Protein AF-A0A176YFD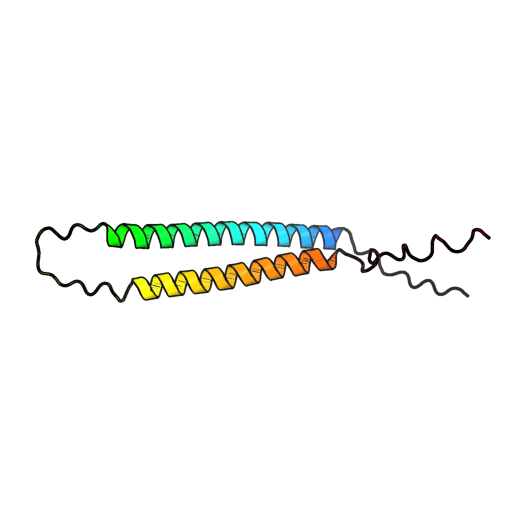8-F1 (afdb_monomer_lite)

Structure (mmCIF, N/CA/C/O backbone):
data_AF-A0A176YFD8-F1
#
_entry.id   AF-A0A176YFD8-F1
#
loop_
_atom_site.group_PDB
_atom_site.id
_atom_site.type_symbol
_atom_site.label_atom_id
_atom_site.label_alt_id
_atom_site.label_comp_id
_atom_site.label_asym_id
_atom_site.label_entity_id
_atom_site.label_seq_id
_atom_site.pdbx_PDB_ins_code
_atom_site.Cartn_x
_atom_site.Cartn_y
_atom_site.Cartn_z
_atom_site.occupancy
_atom_site.B_iso_or_equiv
_atom_site.auth_seq_id
_atom_site.auth_comp_id
_atom_site.auth_asym_id
_atom_site.auth_atom_id
_atom_site.pdbx_PDB_model_num
ATOM 1 N N . MET A 1 1 ? -34.407 -2.563 43.112 1.00 36.44 1 MET A N 1
ATOM 2 C CA . MET A 1 1 ? -32.970 -2.822 42.892 1.00 36.44 1 MET A CA 1
ATOM 3 C C . MET A 1 1 ? -32.706 -2.690 41.404 1.00 36.44 1 MET A C 1
ATOM 5 O O . MET A 1 1 ? -33.189 -3.523 40.654 1.00 36.44 1 MET A O 1
ATOM 9 N N . LEU A 1 2 ? -32.073 -1.596 40.977 1.00 44.41 2 LEU A N 1
ATOM 10 C CA . LEU A 1 2 ? -31.737 -1.346 39.573 1.00 44.41 2 LEU A CA 1
ATOM 11 C C . LEU A 1 2 ? -30.279 -1.760 39.369 1.00 44.41 2 LEU A C 1
ATOM 13 O O . LEU A 1 2 ? -29.381 -1.151 39.943 1.00 44.41 2 LEU A O 1
ATOM 17 N N . ASN A 1 3 ? -30.063 -2.835 38.614 1.00 43.97 3 ASN A N 1
ATOM 18 C CA . ASN A 1 3 ? -28.733 -3.276 38.213 1.00 43.97 3 ASN A CA 1
ATOM 19 C C . ASN A 1 3 ? -28.335 -2.500 36.954 1.00 43.97 3 ASN A C 1
ATOM 21 O O . ASN A 1 3 ? -28.605 -2.936 35.836 1.00 43.97 3 ASN A O 1
ATOM 25 N N . SER A 1 4 ? -27.748 -1.321 37.147 1.00 47.66 4 SER A N 1
ATOM 26 C CA . SER A 1 4 ? -27.148 -0.539 36.070 1.00 47.66 4 SER A CA 1
ATOM 27 C C . SER A 1 4 ? -25.898 -1.275 35.593 1.00 47.66 4 SER A C 1
ATOM 29 O O . SER A 1 4 ? -24.863 -1.241 36.258 1.00 47.66 4 SER A O 1
ATOM 31 N N . ALA A 1 5 ? -25.999 -1.975 34.463 1.00 51.72 5 ALA A N 1
ATOM 32 C CA . ALA A 1 5 ? -24.849 -2.510 33.748 1.00 51.72 5 ALA A CA 1
ATOM 33 C C . ALA A 1 5 ? -24.033 -1.330 33.197 1.00 51.72 5 ALA A C 1
ATOM 35 O O . ALA A 1 5 ? -24.197 -0.910 32.056 1.00 51.72 5 ALA A O 1
ATOM 36 N N . SER A 1 6 ? -23.200 -0.747 34.059 1.00 50.94 6 SER A N 1
ATOM 37 C CA . SER A 1 6 ? -22.186 0.222 33.672 1.00 50.94 6 SER A CA 1
ATOM 38 C C . SER A 1 6 ? -21.168 -0.527 32.826 1.00 50.94 6 SER A C 1
ATOM 40 O O . SER A 1 6 ? -20.335 -1.262 33.358 1.00 50.94 6 SER A O 1
ATOM 42 N N . ALA A 1 7 ? -21.243 -0.365 31.507 1.00 61.41 7 ALA A N 1
ATOM 43 C CA . ALA A 1 7 ? -20.095 -0.647 30.664 1.00 61.41 7 ALA A CA 1
ATOM 44 C C . ALA A 1 7 ? -18.898 0.148 31.229 1.00 61.41 7 ALA A C 1
ATOM 46 O O . ALA A 1 7 ? -19.080 1.299 31.652 1.00 61.41 7 ALA A O 1
ATOM 47 N N . PRO A 1 8 ? -17.704 -0.458 31.335 1.00 58.62 8 PRO A N 1
ATOM 48 C CA . PRO A 1 8 ? -16.538 0.257 31.823 1.00 58.62 8 PRO A CA 1
ATOM 49 C C . PRO A 1 8 ? -16.268 1.455 30.900 1.00 58.62 8 PRO A C 1
ATOM 51 O O . PRO A 1 8 ? -16.472 1.340 29.688 1.00 58.62 8 PRO A O 1
ATOM 54 N N . PRO A 1 9 ? -15.829 2.607 31.438 1.00 57.59 9 PRO A N 1
ATOM 55 C CA . PRO A 1 9 ? -15.404 3.714 30.600 1.00 57.59 9 PRO A CA 1
ATOM 56 C C . PRO A 1 9 ? -14.236 3.213 29.752 1.00 57.59 9 PRO A C 1
ATOM 58 O O . PRO A 1 9 ? -13.176 2.905 30.295 1.00 57.59 9 PRO A O 1
ATOM 61 N N . VAL A 1 10 ? -14.449 3.092 28.438 1.00 60.25 10 VAL A N 1
ATOM 62 C CA . VAL A 1 10 ? -13.368 2.862 27.474 1.00 60.25 10 VAL A CA 1
ATOM 63 C C . VAL A 1 10 ? -12.316 3.916 27.775 1.00 60.25 10 VAL A C 1
ATOM 65 O O . VAL A 1 10 ? -12.595 5.118 27.739 1.00 60.25 10 VAL A O 1
ATOM 68 N N . THR A 1 11 ? -11.151 3.465 28.223 1.00 60.59 11 THR A N 1
ATOM 69 C CA . THR A 1 11 ? -10.179 4.375 28.817 1.00 60.59 11 THR A CA 1
ATOM 70 C C . THR A 1 11 ? -9.642 5.269 27.705 1.00 60.59 11 THR A C 1
ATOM 72 O O . THR A 1 11 ? -9.316 4.793 26.621 1.00 60.59 11 THR A O 1
ATOM 75 N N . MET A 1 12 ? -9.561 6.582 27.937 1.00 61.25 12 MET A N 1
ATOM 76 C CA . MET A 1 12 ? -9.023 7.555 26.966 1.00 61.25 12 MET A CA 1
ATOM 77 C C . MET A 1 12 ? -7.678 7.085 26.368 1.00 61.25 12 MET A C 1
ATOM 79 O O . MET A 1 12 ? -7.444 7.218 25.171 1.00 61.25 12 MET A O 1
ATOM 83 N N . SER A 1 13 ? -6.875 6.386 27.178 1.00 72.12 13 SER A N 1
ATOM 84 C CA . SER A 1 13 ? -5.616 5.743 26.786 1.00 72.12 13 SER A CA 1
ATOM 85 C C . SER A 1 13 ? -5.742 4.696 25.665 1.00 72.12 13 SER A C 1
ATOM 87 O O . SER A 1 13 ? -4.812 4.545 24.873 1.00 72.12 13 SER A O 1
ATOM 89 N N . GLU A 1 14 ? -6.849 3.956 25.569 1.00 66.88 14 GLU A N 1
ATOM 90 C CA . GLU A 1 14 ? -7.100 2.989 24.487 1.00 66.88 14 GLU A CA 1
ATOM 91 C C . GLU A 1 14 ? -7.491 3.688 23.181 1.00 66.88 14 GLU A C 1
ATOM 93 O O . GLU A 1 14 ? -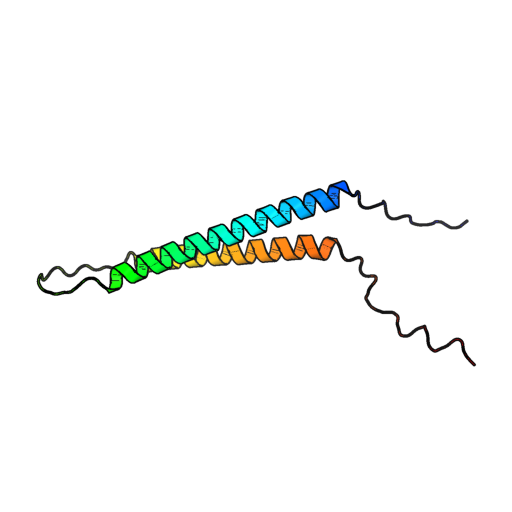7.161 3.209 22.096 1.00 66.88 14 GLU A O 1
ATOM 98 N N . ILE A 1 15 ? -8.181 4.830 23.267 1.00 73.88 15 ILE A N 1
ATOM 99 C CA . ILE A 1 15 ? -8.501 5.668 22.103 1.00 73.88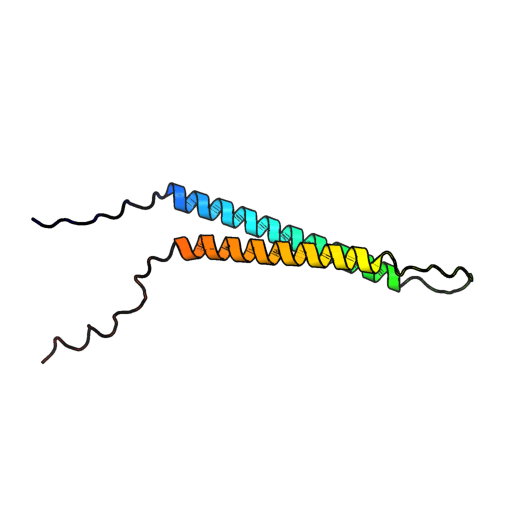 15 ILE A CA 1
ATOM 100 C C . ILE A 1 15 ? -7.210 6.267 21.541 1.00 73.88 15 ILE A C 1
ATOM 10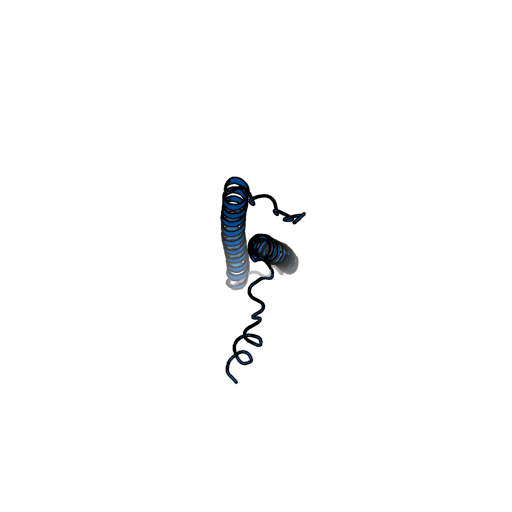2 O O . ILE A 1 15 ? -6.959 6.141 20.342 1.00 73.88 15 ILE A O 1
ATOM 106 N N . ASP A 1 16 ? -6.360 6.819 22.406 1.00 80.69 16 ASP A N 1
ATOM 107 C CA . ASP A 1 16 ? -5.065 7.383 22.018 1.00 80.69 16 ASP A CA 1
ATOM 108 C C . ASP A 1 16 ? -4.150 6.311 21.401 1.00 80.69 16 ASP A C 1
ATOM 110 O O . ASP A 1 16 ? -3.530 6.535 20.361 1.00 80.69 16 ASP A O 1
ATOM 114 N N . SER A 1 17 ? -4.142 5.099 21.969 1.00 84.94 17 SER A N 1
ATOM 115 C CA . SER A 1 17 ? -3.381 3.964 21.427 1.00 84.94 17 SER A CA 1
ATOM 116 C C . SER A 1 17 ? -3.870 3.548 20.035 1.00 84.94 17 SER A C 1
ATOM 118 O O . SER A 1 17 ? -3.062 3.357 19.126 1.00 84.94 17 SER A O 1
ATOM 120 N N . ARG A 1 18 ? -5.192 3.451 19.826 1.00 85.75 18 ARG A N 1
ATOM 121 C CA . ARG A 1 18 ? -5.769 3.136 18.507 1.00 85.75 18 ARG A CA 1
ATOM 122 C C . ARG A 1 18 ? -5.462 4.211 17.473 1.00 85.75 18 ARG A C 1
ATOM 124 O O . ARG A 1 18 ? -5.166 3.876 16.329 1.00 85.75 18 ARG A O 1
ATOM 131 N N . GLN A 1 19 ? -5.513 5.485 17.858 1.00 87.69 19 GLN A N 1
ATOM 132 C CA . GLN A 1 19 ? -5.171 6.591 16.964 1.00 87.69 19 GLN A CA 1
ATOM 133 C C . GLN A 1 19 ? -3.696 6.565 16.562 1.00 87.69 19 GLN A C 1
ATOM 135 O O . GLN A 1 19 ? -3.386 6.785 15.392 1.00 87.69 19 GLN A O 1
ATOM 140 N N . LEU A 1 20 ? -2.803 6.243 17.500 1.00 90.88 20 LEU A N 1
ATOM 141 C CA . LEU A 1 20 ? -1.367 6.149 17.249 1.00 90.88 20 LEU A CA 1
ATOM 142 C C . LEU A 1 20 ? -1.039 4.989 16.298 1.00 90.88 20 LEU A C 1
ATOM 144 O O . LEU A 1 20 ? -0.325 5.186 15.316 1.00 90.88 20 LEU A O 1
ATOM 148 N N . ILE A 1 21 ? -1.656 3.821 16.508 1.00 90.81 21 ILE A N 1
ATOM 149 C CA . ILE A 1 21 ? -1.565 2.683 15.579 1.00 90.81 21 ILE A CA 1
ATOM 150 C C . ILE A 1 21 ? -2.129 3.072 14.206 1.00 90.81 21 ILE A C 1
ATOM 152 O O . ILE A 1 21 ? -1.501 2.824 13.183 1.00 90.81 21 ILE A O 1
ATOM 156 N N . ALA A 1 22 ? -3.282 3.742 14.150 1.00 91.38 22 ALA A N 1
ATOM 157 C CA . ALA A 1 22 ? -3.868 4.169 12.884 1.00 91.38 22 ALA A CA 1
ATOM 158 C C . ALA A 1 22 ? -2.996 5.201 12.139 1.00 91.38 22 ALA A C 1
ATOM 160 O O . ALA A 1 22 ? -2.995 5.240 10.909 1.00 91.38 22 ALA A O 1
ATOM 161 N N . ALA A 1 23 ? -2.269 6.068 12.844 1.00 92.25 23 ALA A N 1
ATOM 162 C CA . ALA A 1 23 ? -1.319 6.996 12.229 1.00 92.25 23 ALA A CA 1
ATOM 163 C C . ALA A 1 23 ? -0.105 6.260 11.632 1.00 92.25 23 ALA A C 1
ATOM 165 O O . ALA A 1 23 ? 0.325 6.579 10.519 1.00 92.25 23 ALA A O 1
ATOM 166 N N . ASP A 1 24 ? 0.400 5.241 12.330 1.00 94.31 24 ASP A N 1
ATOM 167 C CA . ASP A 1 24 ? 1.487 4.389 11.844 1.00 94.31 24 ASP A CA 1
ATOM 168 C C . ASP A 1 24 ? 1.076 3.595 10.591 1.00 94.31 24 ASP A C 1
ATOM 170 O O . ASP A 1 24 ? 1.746 3.664 9.560 1.00 94.31 24 ASP A O 1
ATOM 174 N N . LEU A 1 25 ? -0.100 2.955 10.610 1.00 94.06 25 LEU A N 1
ATOM 175 C CA . LEU A 1 25 ? -0.624 2.212 9.455 1.00 94.06 25 LEU A CA 1
ATOM 176 C C . LEU A 1 25 ? -0.798 3.105 8.214 1.00 94.06 25 LEU A C 1
ATOM 178 O O . LEU A 1 25 ? -0.440 2.697 7.109 1.00 94.06 25 LEU A O 1
ATOM 182 N N . ARG A 1 26 ? -1.270 4.351 8.380 1.00 93.81 26 ARG A N 1
ATOM 183 C CA . ARG A 1 26 ? -1.347 5.327 7.273 1.00 93.81 26 ARG A CA 1
ATOM 184 C C . ARG A 1 26 ? 0.031 5.688 6.719 1.00 93.81 26 ARG A C 1
ATOM 186 O O . ARG A 1 26 ? 0.189 5.811 5.506 1.00 93.81 26 ARG A O 1
ATOM 193 N N . SER A 1 27 ? 1.030 5.826 7.591 1.00 95.81 27 SER A N 1
ATOM 194 C CA . SER A 1 27 ? 2.415 6.088 7.181 1.00 95.81 27 SER A CA 1
ATOM 195 C C . SER A 1 27 ? 2.993 4.914 6.384 1.00 95.81 27 SER A C 1
ATOM 197 O O . SER A 1 27 ? 3.672 5.117 5.374 1.00 95.81 27 SER A O 1
ATOM 199 N N . LEU A 1 28 ? 2.679 3.679 6.785 1.00 94.75 28 LEU A N 1
ATOM 200 C CA . LEU A 1 28 ? 3.093 2.477 6.068 1.00 94.75 28 LEU A CA 1
ATOM 201 C C . LEU A 1 28 ? 2.427 2.362 4.688 1.00 94.75 28 LEU A C 1
ATOM 203 O O . LEU A 1 28 ? 3.116 2.045 3.719 1.00 94.75 28 LEU A O 1
ATOM 207 N N . ILE A 1 29 ? 1.134 2.687 4.572 1.00 94.38 29 ILE A N 1
ATOM 208 C CA . ILE A 1 29 ? 0.425 2.749 3.281 1.00 94.38 29 ILE A CA 1
ATOM 209 C C . ILE A 1 29 ? 1.109 3.745 2.337 1.00 94.38 29 ILE A C 1
ATOM 211 O O . ILE A 1 29 ? 1.448 3.382 1.212 1.00 94.38 29 ILE A O 1
ATOM 215 N N . ALA A 1 30 ? 1.402 4.964 2.803 1.00 94.81 30 ALA A N 1
ATOM 216 C CA . ALA A 1 30 ? 2.078 5.975 1.986 1.00 94.81 30 ALA A CA 1
ATOM 217 C C . ALA A 1 30 ? 3.456 5.501 1.486 1.00 94.81 30 ALA A C 1
ATOM 219 O O . ALA A 1 30 ? 3.856 5.771 0.349 1.00 94.81 30 ALA A O 1
ATOM 220 N N . ARG A 1 31 ? 4.186 4.749 2.320 1.00 95.12 31 ARG A N 1
ATOM 221 C CA . ARG A 1 31 ? 5.471 4.154 1.942 1.00 95.12 31 ARG A CA 1
ATOM 222 C C . ARG A 1 31 ? 5.313 3.032 0.914 1.00 95.12 31 ARG A C 1
ATOM 224 O O . ARG A 1 31 ? 6.106 2.976 -0.020 1.00 95.12 31 ARG A O 1
ATOM 231 N N . ILE A 1 32 ? 4.295 2.180 1.049 1.00 93.62 32 ILE A N 1
ATOM 232 C CA . ILE A 1 32 ? 3.962 1.145 0.057 1.00 93.62 32 ILE A CA 1
ATOM 233 C C . ILE A 1 32 ? 3.627 1.785 -1.294 1.00 93.62 32 ILE A C 1
ATOM 235 O O . ILE A 1 32 ? 4.159 1.357 -2.314 1.00 93.62 32 ILE A O 1
ATOM 239 N N . GLU A 1 33 ? 2.825 2.850 -1.308 1.00 93.19 33 GLU A N 1
ATOM 240 C CA . GLU A 1 33 ? 2.508 3.601 -2.529 1.00 93.19 33 GLU A CA 1
ATOM 241 C C . GLU A 1 33 ? 3.754 4.210 -3.178 1.00 93.19 33 GLU A C 1
ATOM 243 O O . GLU A 1 33 ? 3.891 4.193 -4.401 1.00 93.19 33 GLU A O 1
ATOM 248 N N . SER A 1 34 ? 4.704 4.698 -2.377 1.00 93.75 34 SER A N 1
ATOM 249 C CA . SER A 1 34 ? 5.992 5.153 -2.902 1.00 93.75 34 SER A CA 1
ATOM 250 C C . SER A 1 34 ? 6.804 4.018 -3.527 1.00 93.75 34 SER A C 1
ATOM 252 O O . SER A 1 34 ? 7.392 4.222 -4.584 1.00 93.75 34 SER A O 1
ATOM 254 N N . SER A 1 35 ? 6.838 2.836 -2.906 1.00 91.19 35 SER A N 1
ATOM 255 C CA . SER A 1 35 ? 7.527 1.667 -3.464 1.00 91.19 35 SER A CA 1
ATOM 256 C C . SER A 1 35 ? 6.895 1.194 -4.772 1.00 91.19 35 SER A C 1
ATOM 258 O O . SER A 1 35 ? 7.626 0.859 -5.697 1.00 91.19 35 SER A O 1
ATOM 260 N N . MET A 1 36 ? 5.561 1.212 -4.881 1.00 90.69 36 MET A N 1
ATOM 261 C CA . MET A 1 36 ? 4.865 0.875 -6.131 1.00 90.69 36 MET A CA 1
ATOM 262 C C . MET A 1 36 ? 5.247 1.839 -7.258 1.00 90.69 36 MET A C 1
ATOM 264 O O . MET A 1 36 ? 5.628 1.384 -8.326 1.00 90.69 36 MET A O 1
ATOM 268 N N . ARG A 1 37 ? 5.293 3.154 -6.994 1.00 91.12 37 ARG A N 1
ATOM 269 C CA . ARG A 1 37 ? 5.753 4.137 -7.994 1.00 91.12 37 ARG A CA 1
ATOM 270 C C . ARG A 1 37 ? 7.195 3.913 -8.451 1.00 91.12 37 ARG A C 1
ATOM 272 O O . ARG A 1 37 ? 7.506 4.159 -9.609 1.00 91.12 37 ARG A O 1
ATOM 279 N N . LEU A 1 38 ? 8.081 3.472 -7.554 1.00 90.00 38 LEU A N 1
ATOM 280 C CA . LEU A 1 38 ? 9.462 3.132 -7.919 1.00 90.00 38 LEU A CA 1
ATOM 281 C C . LEU A 1 38 ? 9.525 1.885 -8.807 1.00 90.00 38 LEU A C 1
ATOM 283 O O . LEU A 1 38 ? 10.353 1.834 -9.710 1.00 90.00 38 LEU A O 1
ATOM 287 N N . ILE A 1 39 ? 8.657 0.901 -8.560 1.00 87.25 39 ILE A N 1
ATOM 288 C CA . ILE A 1 39 ? 8.521 -0.279 -9.419 1.00 87.25 39 ILE A CA 1
ATOM 289 C C . ILE A 1 39 ? 7.981 0.128 -10.794 1.00 87.25 39 ILE A C 1
ATOM 291 O O . ILE A 1 39 ? 8.554 -0.271 -11.801 1.00 87.25 39 ILE A O 1
ATOM 295 N N . ASP A 1 40 ? 6.944 0.965 -10.842 1.00 85.81 40 ASP A N 1
ATOM 296 C CA . ASP A 1 40 ? 6.364 1.460 -12.096 1.00 85.81 40 ASP A CA 1
ATOM 297 C C . ASP A 1 40 ? 7.388 2.244 -12.927 1.00 85.81 40 ASP A C 1
ATOM 299 O O . ASP A 1 40 ? 7.498 2.031 -14.132 1.00 85.81 40 ASP A O 1
ATOM 303 N N . ALA A 1 41 ? 8.188 3.101 -12.283 1.00 84.56 41 ALA A N 1
ATOM 304 C CA . ALA A 1 41 ? 9.273 3.820 -12.945 1.00 84.56 41 ALA A CA 1
ATOM 305 C C . ALA A 1 41 ? 10.356 2.865 -13.471 1.00 84.56 41 ALA A C 1
ATOM 307 O O . ALA A 1 41 ? 10.786 3.008 -14.608 1.00 84.56 41 ALA A O 1
ATOM 308 N N . ALA A 1 42 ? 10.761 1.863 -12.682 1.00 82.50 42 ALA A N 1
ATOM 309 C CA . ALA A 1 42 ? 11.746 0.875 -13.121 1.00 82.50 42 ALA A CA 1
ATOM 310 C C . ALA A 1 42 ? 11.266 0.074 -14.344 1.00 82.50 42 ALA A C 1
ATOM 312 O O . ALA A 1 42 ? 12.059 -0.181 -15.240 1.00 82.50 42 ALA A O 1
ATOM 313 N N . MET A 1 43 ? 9.975 -0.271 -14.412 1.00 77.38 43 MET A N 1
ATOM 314 C CA . MET A 1 43 ? 9.396 -0.949 -15.578 1.00 77.38 43 MET A CA 1
ATOM 315 C C . MET A 1 43 ? 9.310 -0.042 -16.816 1.00 77.38 43 MET A C 1
ATOM 317 O O . MET A 1 43 ? 9.432 -0.535 -17.930 1.00 77.38 43 MET A O 1
ATOM 321 N N . ALA A 1 44 ? 9.096 1.267 -16.642 1.00 75.69 44 ALA A N 1
ATOM 322 C CA . ALA A 1 44 ? 9.009 2.215 -17.756 1.00 75.69 44 ALA A CA 1
ATOM 323 C C . ALA A 1 44 ? 10.376 2.507 -18.405 1.00 75.69 44 ALA A C 1
ATOM 325 O O . ALA A 1 44 ? 10.457 2.651 -19.620 1.00 75.69 44 ALA A O 1
ATOM 326 N N . GLU A 1 45 ? 11.451 2.556 -17.613 1.00 66.62 45 GLU A N 1
ATOM 327 C CA . GLU A 1 45 ? 12.824 2.751 -18.114 1.00 66.62 45 GLU A CA 1
ATOM 328 C C . GLU A 1 45 ? 13.343 1.535 -18.910 1.00 66.62 45 GLU A C 1
ATOM 330 O O . GLU A 1 45 ? 14.242 1.673 -19.735 1.00 66.62 45 GLU A O 1
ATOM 335 N N . GLU A 1 46 ? 12.782 0.339 -18.688 1.00 60.72 46 GLU A N 1
ATOM 336 C CA . GLU A 1 46 ? 13.126 -0.875 -19.446 1.00 60.72 46 GLU A CA 1
ATOM 337 C C . GLU A 1 46 ? 12.503 -0.900 -20.862 1.00 60.72 46 GLU A C 1
ATOM 339 O O . GLU A 1 46 ? 13.010 -1.612 -21.727 1.00 60.72 46 GLU A O 1
ATOM 344 N N . ASP A 1 47 ? 11.451 -0.111 -21.123 1.00 58.56 47 ASP A N 1
ATOM 345 C CA . ASP A 1 47 ? 10.734 -0.053 -22.415 1.00 58.56 47 ASP A CA 1
ATOM 346 C C . ASP A 1 47 ? 11.335 0.984 -23.395 1.00 58.56 47 ASP A C 1
ATOM 348 O O . ASP A 1 47 ? 11.228 0.828 -24.610 1.00 58.56 47 ASP A O 1
ATOM 352 N N . ASP A 1 48 ? 12.031 2.015 -22.890 1.00 57.06 48 ASP A N 1
ATOM 353 C CA .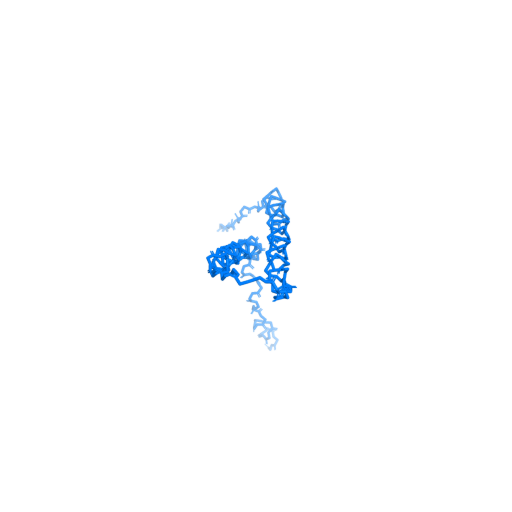 ASP A 1 48 ? 12.624 3.112 -23.693 1.00 57.06 48 ASP A CA 1
ATOM 354 C C . ASP A 1 48 ? 14.054 2.809 -24.207 1.00 57.06 48 ASP A C 1
ATOM 356 O O . ASP A 1 48 ? 14.732 3.657 -24.792 1.00 57.06 48 ASP A O 1
ATOM 360 N N . GLY A 1 49 ? 14.544 1.581 -24.003 1.00 57.25 49 GLY A N 1
ATOM 361 C CA . GLY A 1 49 ? 15.846 1.126 -24.493 1.00 57.25 49 GLY A CA 1
ATOM 362 C C . GLY A 1 49 ? 15.892 1.004 -26.022 1.00 57.25 49 GLY A C 1
ATOM 363 O O . GLY A 1 49 ? 15.475 -0.004 -26.586 1.00 57.25 49 GLY A O 1
ATOM 364 N N . ASP A 1 50 ? 16.435 2.024 -26.690 1.00 53.41 50 ASP A N 1
ATOM 365 C CA . ASP A 1 50 ? 16.673 2.103 -28.140 1.00 53.41 50 ASP A CA 1
ATOM 366 C C . ASP A 1 50 ? 17.245 0.795 -28.759 1.00 53.41 50 ASP A C 1
ATOM 368 O O . ASP A 1 50 ? 18.362 0.389 -28.422 1.00 53.41 50 ASP A O 1
ATOM 372 N N . PRO A 1 51 ? 16.550 0.141 -29.716 1.00 55.75 51 PRO A N 1
ATOM 373 C CA . PRO A 1 51 ? 17.039 -1.051 -30.414 1.00 55.75 51 PRO A CA 1
ATOM 374 C C . PRO A 1 51 ? 17.992 -0.733 -31.586 1.00 55.75 51 PRO A C 1
ATOM 376 O O . PRO A 1 51 ? 18.147 -1.546 -32.506 1.00 55.75 51 PRO A O 1
ATOM 379 N N . ALA A 1 52 ? 18.639 0.435 -31.612 1.00 51.84 52 ALA A N 1
ATOM 380 C CA . ALA A 1 52 ? 19.567 0.806 -32.676 1.00 51.84 52 ALA A CA 1
ATOM 381 C C . ALA A 1 52 ? 20.943 0.128 -32.524 1.00 51.84 52 ALA A C 1
ATOM 383 O O . ALA A 1 52 ? 21.958 0.748 -32.218 1.00 51.84 52 ALA A O 1
ATOM 384 N N . GLY A 1 53 ? 20.991 -1.161 -32.864 1.00 53.38 53 GLY A N 1
ATOM 385 C CA . GLY A 1 53 ? 22.201 -1.762 -33.422 1.00 53.38 53 GLY A CA 1
ATOM 386 C C . GLY A 1 53 ? 23.031 -2.625 -32.482 1.00 53.38 53 GLY A C 1
ATOM 387 O O . GLY A 1 53 ? 24.212 -2.368 -32.292 1.00 53.38 53 GLY A O 1
ATOM 388 N N . SER A 1 54 ? 22.477 -3.735 -32.007 1.00 48.88 54 SER A N 1
ATOM 389 C CA . SER A 1 54 ? 23.246 -4.976 -31.871 1.00 48.88 54 SER A CA 1
ATOM 390 C C . SER A 1 54 ? 22.280 -6.139 -31.712 1.00 48.88 54 SER A C 1
ATOM 392 O O . SER A 1 54 ? 21.348 -6.074 -30.919 1.00 48.88 54 SER A O 1
ATOM 394 N N . ALA A 1 55 ? 22.485 -7.196 -32.491 1.00 51.97 55 ALA A N 1
ATOM 395 C CA . ALA A 1 55 ? 21.717 -8.430 -32.431 1.00 51.97 55 ALA A CA 1
ATOM 396 C C . ALA A 1 55 ? 22.079 -9.237 -31.173 1.00 51.97 55 ALA A C 1
ATOM 398 O O . ALA A 1 55 ? 22.695 -10.296 -31.274 1.00 51.97 55 ALA A O 1
ATOM 399 N N . ASP A 1 56 ? 21.704 -8.730 -30.001 1.00 51.84 56 ASP A N 1
ATOM 400 C CA . ASP A 1 56 ? 21.679 -9.506 -28.768 1.00 51.84 56 ASP A CA 1
ATOM 401 C C . ASP A 1 56 ? 20.225 -9.597 -28.311 1.00 51.84 56 ASP A C 1
ATOM 403 O O . ASP A 1 56 ? 19.612 -8.623 -27.876 1.00 51.84 56 ASP A O 1
ATOM 407 N N . VAL A 1 57 ? 19.630 -10.768 -28.531 1.00 52.28 57 VAL A N 1
ATOM 408 C CA . VAL A 1 57 ? 18.270 -11.079 -28.094 1.00 52.28 57 VAL A CA 1
ATOM 409 C C . VAL A 1 57 ? 18.312 -11.190 -26.573 1.00 52.28 57 VAL A C 1
ATOM 411 O O . VAL A 1 57 ? 18.522 -12.270 -26.025 1.00 52.28 57 VAL A O 1
ATOM 414 N N . PHE A 1 58 ? 18.137 -10.067 -25.879 1.00 52.72 58 PHE A N 1
ATOM 415 C CA . PHE A 1 58 ? 17.878 -10.082 -24.447 1.00 52.72 58 PHE A CA 1
ATOM 416 C C . PHE A 1 58 ? 16.457 -10.598 -24.231 1.00 52.72 58 PHE A C 1
ATOM 418 O O . PHE A 1 58 ? 15.474 -9.893 -24.450 1.00 52.72 58 PHE A O 1
ATOM 425 N N . VAL A 1 59 ? 16.342 -11.856 -23.807 1.00 56.03 59 VAL A N 1
ATOM 426 C CA . VAL A 1 59 ? 15.106 -12.390 -23.228 1.00 56.03 59 VAL A CA 1
ATOM 427 C C . VAL A 1 59 ? 14.916 -11.695 -21.873 1.00 56.03 59 VAL A C 1
ATOM 429 O O . VAL A 1 59 ? 15.374 -12.174 -20.843 1.00 56.03 59 VAL A O 1
ATOM 432 N N . LEU A 1 60 ? 14.305 -10.509 -21.896 1.00 55.53 60 LEU A N 1
ATOM 433 C CA . LEU A 1 60 ? 13.975 -9.671 -20.732 1.00 55.53 60 LEU A CA 1
ATOM 434 C C . LEU A 1 60 ? 12.696 -10.127 -20.000 1.00 55.53 60 LEU A C 1
ATOM 436 O O . LEU A 1 60 ? 12.259 -9.480 -19.053 1.00 55.53 60 LEU A O 1
ATOM 440 N N . ASP A 1 61 ? 12.108 -11.259 -20.397 1.00 54.69 61 ASP A N 1
ATOM 441 C CA . ASP A 1 61 ? 10.809 -11.726 -19.890 1.00 54.69 61 ASP A CA 1
ATOM 442 C C . ASP A 1 61 ? 10.862 -12.226 -18.430 1.00 54.69 61 ASP A C 1
ATOM 444 O O . ASP A 1 61 ? 9.829 -12.452 -17.813 1.00 54.69 61 ASP A O 1
ATOM 448 N N . ASP A 1 62 ? 12.050 -12.368 -17.830 1.00 57.69 62 ASP A N 1
ATOM 449 C CA . ASP A 1 62 ? 12.212 -12.868 -16.454 1.00 57.69 62 ASP A CA 1
ATOM 450 C C . ASP A 1 62 ? 12.092 -11.766 -15.376 1.00 57.69 62 ASP A C 1
ATOM 452 O O . ASP A 1 62 ? 11.907 -12.059 -14.188 1.00 57.69 62 ASP A O 1
ATOM 456 N N . ILE A 1 63 ? 12.189 -10.484 -15.754 1.00 61.56 63 ILE A N 1
ATOM 457 C CA . ILE A 1 63 ? 12.213 -9.352 -14.810 1.00 61.56 63 ILE A CA 1
ATOM 458 C C . ILE A 1 63 ? 10.814 -8.755 -14.591 1.00 61.56 63 ILE A C 1
ATOM 460 O O . ILE A 1 63 ? 10.431 -8.498 -13.441 1.00 61.56 63 ILE A O 1
ATOM 464 N N . THR A 1 64 ? 10.005 -8.638 -15.646 1.00 65.38 64 THR A N 1
ATOM 465 C CA . THR A 1 64 ? 8.609 -8.173 -15.576 1.00 65.38 64 THR A CA 1
ATOM 466 C C . THR A 1 64 ? 7.733 -9.029 -14.640 1.00 65.38 64 THR A C 1
ATOM 468 O O . THR A 1 64 ? 7.026 -8.454 -13.807 1.00 65.38 64 THR A O 1
ATOM 471 N N . PRO A 1 65 ? 7.811 -10.379 -14.630 1.00 75.00 65 PRO A N 1
ATOM 472 C CA . PRO A 1 65 ? 7.074 -11.214 -13.677 1.00 75.00 65 PRO A CA 1
ATOM 473 C C . PRO A 1 65 ? 7.478 -10.968 -12.221 1.00 75.00 65 PRO A C 1
ATOM 475 O O . PRO A 1 65 ? 6.652 -11.091 -11.312 1.00 75.00 65 PRO A O 1
ATOM 478 N N . ARG A 1 66 ? 8.738 -10.593 -11.970 1.00 79.06 66 ARG A N 1
ATOM 479 C CA . ARG A 1 66 ? 9.242 -10.313 -10.621 1.00 79.06 66 ARG A CA 1
ATOM 480 C C . ARG A 1 66 ? 8.706 -8.986 -10.090 1.00 79.06 66 ARG A C 1
ATOM 482 O O . ARG A 1 66 ? 8.260 -8.941 -8.943 1.00 79.06 66 ARG A O 1
ATOM 489 N N . TYR A 1 67 ? 8.696 -7.939 -10.914 1.00 80.56 67 TYR A N 1
ATOM 490 C CA . TYR A 1 67 ? 8.070 -6.662 -10.562 1.00 80.56 67 TYR A CA 1
ATOM 491 C C . TYR A 1 67 ? 6.550 -6.792 -10.424 1.00 80.56 67 TYR A C 1
ATOM 493 O O . TYR A 1 67 ? 5.992 -6.294 -9.449 1.00 80.56 67 TYR A O 1
ATOM 501 N N . ALA A 1 68 ? 5.892 -7.570 -11.289 1.00 82.62 68 ALA A N 1
ATOM 502 C CA . ALA A 1 68 ? 4.471 -7.890 -11.154 1.00 82.62 68 ALA A CA 1
ATOM 503 C C . ALA A 1 68 ? 4.164 -8.632 -9.840 1.00 82.62 68 ALA A C 1
ATOM 505 O O . ALA A 1 68 ? 3.212 -8.290 -9.138 1.00 82.62 68 ALA A O 1
ATOM 506 N N . THR A 1 69 ? 5.001 -9.603 -9.460 1.00 86.69 69 THR A N 1
ATOM 507 C CA . THR A 1 69 ? 4.874 -10.328 -8.184 1.00 86.69 69 THR A CA 1
ATOM 508 C C . THR A 1 69 ? 5.069 -9.395 -6.988 1.00 86.69 69 THR A C 1
ATOM 510 O O . THR A 1 69 ? 4.296 -9.447 -6.030 1.00 86.69 69 THR A O 1
ATOM 513 N N . ALA A 1 70 ? 6.067 -8.507 -7.042 1.00 88.00 70 ALA A N 1
ATOM 514 C CA . ALA A 1 70 ? 6.301 -7.508 -6.003 1.00 88.00 70 ALA A CA 1
ATOM 515 C C . ALA A 1 70 ? 5.114 -6.538 -5.874 1.00 88.00 70 ALA A C 1
ATOM 517 O O . ALA A 1 70 ? 4.626 -6.318 -4.766 1.00 88.00 70 ALA A O 1
ATOM 518 N N . SER A 1 71 ? 4.587 -6.026 -6.989 1.00 87.25 71 SER A N 1
ATOM 519 C CA . SER A 1 71 ? 3.403 -5.160 -7.009 1.00 87.25 71 SER A CA 1
ATOM 520 C C . SER A 1 71 ? 2.148 -5.872 -6.500 1.00 87.25 71 SER A C 1
ATOM 522 O O . SER A 1 71 ? 1.365 -5.277 -5.760 1.00 87.25 71 SER A O 1
ATOM 524 N N . ALA A 1 72 ? 1.956 -7.155 -6.817 1.00 89.88 72 ALA A N 1
ATOM 525 C CA . ALA A 1 72 ? 0.851 -7.948 -6.279 1.00 89.88 72 ALA A CA 1
ATOM 526 C C . ALA A 1 72 ? 0.955 -8.111 -4.752 1.00 89.88 72 ALA A C 1
ATOM 528 O O . ALA A 1 72 ? -0.029 -7.902 -4.040 1.00 89.88 72 ALA A O 1
ATOM 529 N N . ALA A 1 73 ? 2.150 -8.413 -4.234 1.00 92.38 73 ALA A N 1
ATOM 530 C CA . ALA A 1 73 ? 2.391 -8.518 -2.796 1.00 92.38 73 ALA A CA 1
ATOM 531 C C . ALA A 1 73 ? 2.174 -7.177 -2.074 1.00 92.38 73 ALA A C 1
ATOM 533 O O . ALA A 1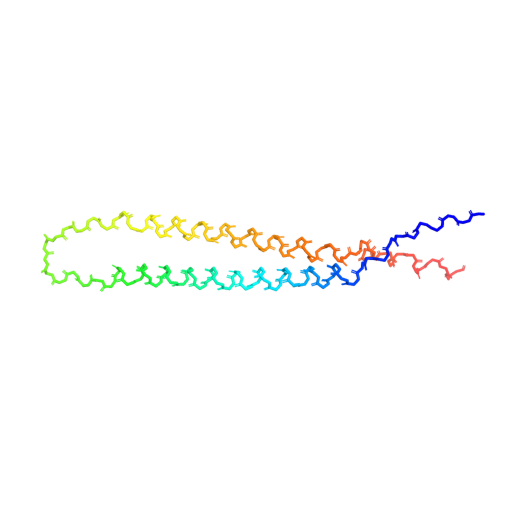 73 ? 1.525 -7.134 -1.029 1.00 92.38 73 ALA A O 1
ATOM 534 N N . LEU A 1 74 ? 2.656 -6.068 -2.646 1.00 92.62 74 LEU A N 1
ATOM 535 C CA . LEU A 1 74 ? 2.444 -4.723 -2.102 1.00 92.62 74 LEU A CA 1
ATOM 536 C C . LEU A 1 74 ? 0.959 -4.331 -2.085 1.00 92.62 74 LEU A C 1
ATOM 538 O O . LEU A 1 74 ? 0.496 -3.761 -1.096 1.00 92.62 74 LEU A O 1
ATOM 542 N N . ASN A 1 75 ? 0.194 -4.689 -3.119 1.00 92.56 75 ASN A N 1
ATOM 543 C CA . ASN A 1 75 ? -1.254 -4.472 -3.153 1.00 92.56 75 ASN A CA 1
ATOM 544 C C . ASN A 1 75 ? -1.998 -5.296 -2.096 1.00 92.56 75 ASN A C 1
ATOM 546 O O . ASN A 1 75 ? -2.881 -4.766 -1.421 1.00 92.56 75 ASN A O 1
ATOM 550 N N . ALA A 1 76 ? -1.623 -6.563 -1.903 1.00 94.69 76 ALA A N 1
ATOM 551 C CA . ALA A 1 76 ? -2.190 -7.392 -0.841 1.00 94.69 76 ALA A CA 1
ATOM 552 C C . ALA A 1 76 ? -1.895 -6.806 0.551 1.00 94.69 76 ALA A C 1
ATOM 554 O O . ALA A 1 76 ? -2.790 -6.731 1.394 1.00 94.69 76 ALA A O 1
ATOM 555 N N . CYS A 1 77 ? -0.669 -6.316 0.774 1.00 93.31 77 CYS A N 1
ATOM 556 C CA . CYS A 1 77 ? -0.309 -5.607 2.001 1.00 93.31 77 CYS A CA 1
ATOM 557 C C . CYS A 1 77 ? -1.163 -4.350 2.200 1.00 93.31 77 CYS A C 1
ATOM 559 O O . CYS A 1 77 ? -1.701 -4.155 3.286 1.00 93.31 77 CYS A O 1
ATOM 561 N N . ARG A 1 78 ? -1.328 -3.521 1.162 1.00 94.31 78 ARG A N 1
ATOM 562 C CA . ARG A 1 78 ? -2.166 -2.314 1.216 1.00 94.31 78 ARG A CA 1
ATOM 563 C C . ARG A 1 78 ? -3.605 -2.645 1.613 1.00 94.31 78 ARG A C 1
ATOM 565 O O . ARG A 1 78 ? -4.105 -2.062 2.566 1.00 94.31 78 ARG A O 1
ATOM 572 N N . ALA A 1 79 ? -4.216 -3.645 0.974 1.00 94.88 79 ALA A N 1
ATOM 573 C CA . ALA A 1 79 ? -5.570 -4.089 1.304 1.00 94.88 79 ALA A CA 1
ATOM 574 C C . ALA A 1 79 ? -5.703 -4.562 2.765 1.00 94.88 79 ALA A C 1
ATOM 576 O O . ALA A 1 79 ? -6.676 -4.229 3.441 1.00 94.88 79 ALA A O 1
ATOM 577 N N . GLY A 1 80 ? -4.709 -5.294 3.280 1.00 95.06 80 GLY A N 1
ATOM 578 C CA . GLY A 1 80 ? -4.684 -5.716 4.683 1.00 95.06 80 GLY A CA 1
ATOM 579 C C . GLY A 1 80 ? -4.545 -4.549 5.668 1.00 95.06 80 GLY A C 1
ATOM 580 O O . GLY A 1 80 ? -5.192 -4.546 6.716 1.00 95.06 80 GLY A O 1
ATOM 581 N N . LEU A 1 81 ? -3.740 -3.535 5.334 1.00 94.00 81 LEU A N 1
ATOM 582 C CA . LEU A 1 81 ? -3.584 -2.327 6.154 1.00 94.00 81 LEU A CA 1
ATOM 583 C C . LEU A 1 81 ? -4.854 -1.466 6.153 1.00 94.00 81 LEU A C 1
ATOM 585 O O . LEU A 1 81 ? -5.246 -0.966 7.208 1.00 94.00 81 LEU A O 1
ATOM 589 N N . ASP A 1 82 ? -5.524 -1.342 5.007 1.00 93.19 82 ASP A N 1
ATOM 590 C CA . ASP A 1 82 ? -6.809 -0.646 4.892 1.00 93.19 82 ASP A CA 1
ATOM 591 C C . ASP A 1 82 ? -7.886 -1.335 5.744 1.00 93.19 82 ASP A C 1
ATOM 593 O O . ASP A 1 82 ? -8.596 -0.679 6.510 1.00 93.19 82 ASP A O 1
ATOM 597 N N . GLN A 1 83 ? -7.951 -2.671 5.699 1.00 93.44 83 GLN A N 1
ATOM 598 C CA . GLN A 1 83 ? -8.847 -3.447 6.558 1.00 93.44 83 GLN A CA 1
ATOM 599 C C . GLN A 1 83 ? -8.526 -3.238 8.047 1.00 93.44 83 GLN A C 1
ATOM 601 O O . GLN A 1 83 ? -9.434 -3.045 8.856 1.00 93.44 83 GLN A O 1
ATOM 606 N N . ALA A 1 84 ? -7.244 -3.231 8.424 1.00 92.12 84 ALA A N 1
ATOM 607 C CA . ALA A 1 84 ? -6.834 -2.967 9.802 1.00 92.12 84 ALA A CA 1
ATOM 608 C C . ALA A 1 84 ? -7.278 -1.568 10.276 1.00 92.12 84 ALA A C 1
ATOM 610 O O . ALA A 1 84 ? -7.779 -1.426 11.394 1.00 92.12 84 ALA A O 1
ATOM 611 N N . LEU A 1 85 ? -7.169 -0.544 9.423 1.00 91.69 85 LEU A N 1
ATOM 612 C CA . LEU A 1 85 ? -7.660 0.807 9.714 1.00 91.69 85 LEU A CA 1
ATOM 613 C C . LEU A 1 85 ? -9.181 0.860 9.888 1.00 91.69 85 LEU A C 1
ATOM 615 O O . LEU A 1 85 ? -9.671 1.569 10.774 1.00 91.69 85 LEU A O 1
ATOM 619 N N . GLN A 1 86 ? -9.923 0.109 9.076 1.00 90.69 86 GLN A N 1
ATOM 620 C CA . GLN A 1 86 ? -11.373 0.012 9.192 1.00 90.69 86 GLN A CA 1
ATOM 621 C C . GLN A 1 86 ? -11.779 -0.624 10.531 1.00 90.69 86 GLN A C 1
ATOM 623 O O . GLN A 1 86 ? -12.562 -0.029 11.270 1.00 90.69 86 GLN A O 1
ATOM 628 N N . CYS A 1 87 ? -11.155 -1.739 10.922 1.00 88.44 87 CYS A N 1
ATOM 629 C CA . CYS A 1 87 ? -11.402 -2.393 12.214 1.00 88.44 87 CYS A CA 1
ATOM 630 C C . CYS A 1 87 ? -11.119 -1.472 13.419 1.00 88.44 87 CYS A C 1
ATOM 632 O O . CYS A 1 87 ? -11.873 -1.454 14.399 1.00 88.44 87 CYS A O 1
ATOM 634 N N . LEU A 1 88 ? -10.040 -0.681 13.354 1.00 86.50 88 LEU A N 1
ATOM 635 C CA . LEU A 1 88 ? -9.679 0.275 14.411 1.00 86.50 88 LEU A CA 1
ATOM 636 C C . LEU A 1 88 ? -10.689 1.427 14.534 1.00 86.50 88 LEU A C 1
ATOM 638 O O . LEU A 1 88 ? -10.878 1.964 15.632 1.00 86.50 88 LEU A O 1
ATOM 642 N N . SER A 1 89 ? -11.339 1.772 13.419 1.00 82.19 89 SER A N 1
ATOM 643 C CA . SER A 1 89 ? -12.342 2.835 13.309 1.00 82.19 89 SER A CA 1
ATOM 644 C C . SER A 1 89 ? -13.736 2.359 13.746 1.00 82.19 89 SER A C 1
ATOM 646 O O . SER A 1 89 ? -14.414 3.062 14.493 1.00 82.19 89 SER A O 1
ATOM 648 N N . GLU A 1 90 ? -14.141 1.142 13.365 1.00 75.06 90 GLU A N 1
ATOM 649 C CA . GLU A 1 90 ? -15.426 0.521 13.740 1.00 75.06 90 GLU A CA 1
ATOM 650 C C . GLU A 1 90 ? -15.519 0.217 15.244 1.00 75.06 90 GLU A C 1
ATOM 652 O O . GLU A 1 90 ? -16.577 0.374 15.846 1.00 75.06 90 GLU A O 1
ATOM 657 N N . THR A 1 91 ? -14.392 -0.083 15.896 1.00 60.28 91 THR A N 1
ATOM 658 C CA . THR A 1 91 ? -14.298 -0.303 17.357 1.00 60.28 91 THR A CA 1
ATOM 659 C C . THR A 1 91 ? -14.649 0.948 18.195 1.00 60.28 91 THR A C 1
ATOM 661 O O . THR A 1 91 ? -14.738 0.883 19.419 1.00 60.28 91 THR A O 1
ATOM 664 N N . GLY A 1 92 ? -14.835 2.119 17.572 1.00 53.47 92 GLY A N 1
ATOM 665 C CA . GLY A 1 92 ? -15.259 3.360 18.236 1.00 53.47 92 GLY A CA 1
ATOM 666 C C . GLY A 1 92 ? -16.725 3.752 18.035 1.00 53.47 92 GLY A C 1
ATOM 667 O O . GLY A 1 92 ? -17.155 4.718 18.661 1.00 53.47 92 GLY A O 1
ATOM 668 N N . ALA A 1 93 ? -17.484 3.052 17.189 1.00 46.38 93 ALA A N 1
ATOM 669 C CA . ALA A 1 93 ? -18.906 3.313 17.020 1.00 46.38 93 ALA A CA 1
ATOM 670 C C . ALA A 1 93 ? -19.683 2.382 17.961 1.00 46.38 93 ALA A C 1
ATOM 672 O O . ALA A 1 93 ? -19.829 1.198 17.645 1.00 46.38 93 ALA A O 1
ATOM 673 N N . PRO A 1 94 ? -20.201 2.855 19.114 1.00 46.41 94 PRO A N 1
ATOM 674 C CA . PRO A 1 94 ? -21.277 2.112 19.741 1.00 46.41 94 PRO A CA 1
ATOM 675 C C . PRO A 1 94 ? -22.376 1.982 18.685 1.00 46.41 94 PRO A C 1
ATOM 677 O O . PRO A 1 94 ? -22.677 2.935 17.960 1.00 46.41 94 PRO A O 1
ATOM 680 N N . ALA A 1 95 ? -22.962 0.798 18.582 1.00 47.53 95 ALA A N 1
ATOM 681 C CA . ALA A 1 95 ? -24.134 0.516 17.765 1.00 47.53 95 ALA A CA 1
ATOM 682 C C . ALA A 1 95 ? -25.391 1.276 18.265 1.00 47.53 95 ALA A C 1
ATOM 684 O O . ALA A 1 95 ? -26.467 0.703 18.369 1.00 47.53 95 ALA A O 1
ATOM 685 N N . GLU A 1 96 ? -25.266 2.561 18.607 1.00 49.12 96 GLU A N 1
ATOM 686 C CA . GLU A 1 96 ? -26.311 3.429 19.159 1.00 49.12 96 GLU A CA 1
ATOM 687 C C . GLU A 1 96 ? -26.780 4.513 18.184 1.00 49.12 96 GLU A C 1
ATOM 689 O O . GLU A 1 96 ? -27.688 5.274 18.502 1.00 49.12 96 GLU A O 1
ATOM 694 N N . ILE A 1 97 ? -26.240 4.566 16.963 1.00 48.53 97 ILE A N 1
ATOM 695 C CA . ILE A 1 97 ? -26.771 5.449 15.911 1.00 48.53 97 ILE A CA 1
ATOM 696 C C . ILE A 1 97 ? -27.347 4.628 14.750 1.00 48.53 97 ILE A C 1
ATOM 698 O O . ILE A 1 97 ? -27.335 5.037 13.597 1.00 48.53 97 ILE A O 1
ATOM 702 N N . ALA A 1 98 ? -27.929 3.469 15.063 1.00 44.50 98 ALA A N 1
ATOM 703 C CA . ALA A 1 98 ? -29.071 2.958 14.311 1.00 44.50 98 ALA A CA 1
ATOM 704 C C . ALA A 1 98 ? -30.349 3.493 14.974 1.00 44.50 98 ALA A C 1
ATOM 706 O O . ALA A 1 98 ? -31.105 2.763 15.600 1.00 44.50 98 ALA A O 1
ATOM 707 N N . VAL A 1 99 ? -30.510 4.816 14.905 1.00 46.25 99 VAL A N 1
ATOM 708 C CA . VAL A 1 99 ? -31.779 5.518 14.680 1.00 46.25 99 VAL A CA 1
ATOM 709 C C . VAL A 1 99 ? -33.029 4.695 15.050 1.00 46.25 99 VAL A C 1
ATOM 711 O O . VAL A 1 99 ? -33.710 4.159 14.180 1.00 46.25 99 VAL A O 1
ATOM 714 N N . SER A 1 100 ? -33.407 4.686 16.335 1.00 43.00 100 SER A N 1
ATOM 715 C CA . SER A 1 100 ? -34.834 4.757 16.677 1.00 43.00 100 SER A CA 1
ATOM 716 C C . SER A 1 100 ? -35.247 6.226 16.577 1.00 43.00 100 SER A C 1
ATOM 718 O O . SER A 1 100 ? -35.363 6.944 17.564 1.00 43.00 100 SER A O 1
ATOM 720 N N . ALA A 1 101 ? -35.405 6.702 15.340 1.00 47.31 101 ALA A N 1
ATOM 721 C CA . ALA A 1 101 ? -36.218 7.885 15.048 1.00 47.31 101 ALA A CA 1
ATOM 722 C C . ALA A 1 101 ? -37.680 7.495 14.754 1.00 47.31 101 ALA A C 1
ATOM 724 O O . ALA A 1 101 ? -38.465 8.336 14.325 1.00 47.31 101 ALA A O 1
ATOM 725 N N . ALA A 1 102 ? -38.054 6.230 14.986 1.00 52.00 102 ALA A N 1
ATOM 726 C CA . ALA A 1 102 ? -39.426 5.752 14.849 1.00 52.00 102 ALA A CA 1
ATOM 727 C C . ALA A 1 102 ? -40.272 5.956 16.125 1.00 52.00 102 ALA A C 1
ATOM 729 O O . ALA A 1 102 ? -41.492 6.022 16.019 1.00 52.00 102 ALA A O 1
ATOM 730 N N . ASP A 1 103 ? -39.667 6.129 17.310 1.00 46.47 103 ASP A N 1
ATOM 731 C CA . ASP A 1 103 ? -40.423 6.260 18.574 1.00 46.47 103 ASP A CA 1
ATOM 732 C C . ASP A 1 103 ? -40.872 7.689 18.932 1.00 46.47 103 ASP A C 1
ATOM 734 O O . ASP A 1 103 ? -41.670 7.880 19.849 1.00 46.47 103 ASP A O 1
ATOM 738 N N . LEU A 1 104 ? -40.422 8.722 18.210 1.00 47.78 104 LEU A N 1
ATOM 739 C CA . LEU A 1 104 ? -40.733 10.120 18.558 1.00 47.78 104 LEU A CA 1
ATOM 740 C C . LEU A 1 104 ? -42.039 10.675 17.953 1.00 47.78 104 LEU A C 1
ATOM 742 O O . LEU A 1 104 ? -42.307 11.866 18.094 1.00 47.78 104 LEU A O 1
ATOM 746 N N . LEU A 1 105 ? -42.882 9.839 17.329 1.00 52.94 105 LEU A N 1
ATOM 747 C CA . LEU A 1 105 ? -44.167 10.271 16.748 1.00 52.94 105 LEU A CA 1
ATOM 748 C C . LEU A 1 105 ? -45.430 9.732 17.444 1.00 52.94 105 LEU A C 1
ATOM 750 O O . LEU A 1 105 ? -46.525 10.052 16.990 1.00 52.94 105 LEU A O 1
ATOM 754 N N . HIS A 1 106 ? -45.331 8.980 18.549 1.00 51.41 106 HIS A N 1
ATOM 755 C CA . HIS A 1 106 ? -46.519 8.351 19.157 1.00 51.41 106 HIS A CA 1
ATOM 756 C C . HIS A 1 106 ? -46.998 8.885 20.517 1.00 51.41 106 HIS A C 1
ATOM 758 O O . HIS A 1 106 ? -47.992 8.371 21.022 1.00 51.41 106 HIS A O 1
ATOM 764 N N . LEU A 1 107 ? -46.402 9.943 21.086 1.00 45.03 107 LEU A N 1
ATOM 765 C CA . LEU A 1 107 ? -46.867 10.524 22.364 1.00 45.03 107 LEU A CA 1
ATOM 766 C C . LEU A 1 107 ? -47.530 11.907 22.233 1.00 45.03 107 LEU A C 1
ATOM 768 O O . LEU A 1 107 ? -47.449 12.738 23.134 1.00 45.03 107 LEU A O 1
ATOM 772 N N . THR A 1 108 ? -48.205 12.164 21.111 1.00 48.78 108 THR A N 1
ATOM 773 C CA . THR A 1 108 ? -49.133 13.300 20.979 1.00 48.78 108 THR A CA 1
ATOM 774 C C . THR A 1 108 ? -50.434 12.810 20.335 1.00 48.78 108 THR A C 1
ATOM 776 O O . THR A 1 108 ? -50.608 12.890 19.120 1.00 48.78 108 THR A O 1
ATOM 779 N N . ALA A 1 109 ? -51.323 12.241 21.146 1.00 46.66 109 ALA A N 1
ATOM 780 C CA . ALA A 1 109 ? -52.760 12.147 20.883 1.00 46.66 109 ALA A CA 1
ATOM 781 C C . ALA A 1 109 ? -53.489 11.892 22.205 1.00 46.66 109 ALA A C 1
ATOM 783 O O . ALA A 1 109 ? -53.088 10.938 22.909 1.00 46.66 109 ALA A O 1
#

Sequence (109 aa):
MLNSASAPPVTMSEIDSRQLIAADLRSLIARIESSMRLIDAAMAEEDDGDPAGSADVFVLDDITPRYATASAALNACRAGLDQALQCLSETGAPAEIAVSAADLLHLTA

pLDDT: mean 71.55, std 18.97, range [36.44, 95.81]

Organism: NCBI:txid1497615

Radius of gyration: 26.59 Å; chains: 1; bounding box: 76×26×76 Å

Foldseek 3Di:
DDDPPPDPPPDVVLLVVLVVVLVVLVVVLVVLVVVLVVLVVVVVVVVPPDPPDDPDPPPPVVVVVVSVVSNVVSVVSNVVSVVSSVVSVVVPDDPPPPDPPVPPPPPDD

Secondary structure (DSSP, 8-state):
-----------HHHHHHHHHHHHHHHHHHHHHHHHHHHHHHHHHHTT-----S-------TTTHHHHHHHHHHHHHHHHHHHHHHHHHHHTT--TT-S---SGGGSS--